Protein AF-A0A945Z244-F1 (afdb_monomer_lite)

Foldseek 3Di:
DDDFDLDLEGDADKDADPCFVVVCCVPPNVVVVVVDFFDKDWDFDVVQEAEDADLVSLLVQLVVQQDPVSLHGPVNVVVVRHQKYFHVVQDLVPHDPVCCSSSVSSNPDPHGMMGGHNCVRIPDIDTQWGQDPVGIDGDD

Radius of gyration: 16.22 Å; chains: 1; bounding box: 40×23×45 Å

Sequence (140 aa):
NDTQGGHLKPNGLWYSCGTDWLKFVETEMPELQETATMVYAIGYEPGKMLRVTSPKQAERVSYRYLDYDSKRVDWGKVSTKYAGIECCPYRRGEIPFDLYLTAGWYVAFDVPSGCIWDTSILTTKQLVAELKEDGWEIYR

Secondary structure (DSSP, 8-state):
-PPP-SSSS--SEEEESTTHHHHHHHHH-HHHHHH--EEEEEEE-GGGEEE--SHHHHHHHHHHTEETTTTEE-HHHHHTT-SEEE-SS--GGGS-GGGTTTTHHHHT--SSEEEES-GGGEEEEEEEEEEETTEEEE--

pLDDT: mean 91.95, std 5.88, range [58.41, 98.25]

Structure (mmCIF, N/CA/C/O backbone):
data_AF-A0A945Z244-F1
#
_entry.id   AF-A0A945Z244-F1
#
loop_
_atom_site.group_PDB
_atom_site.id
_atom_site.type_symbol
_atom_site.label_atom_id
_atom_site.label_alt_id
_atom_site.label_comp_id
_atom_site.label_asym_id
_atom_site.label_entity_id
_atom_site.label_seq_id
_atom_site.pdbx_PDB_ins_code
_atom_site.Cartn_x
_atom_site.Cartn_y
_atom_site.Cartn_z
_atom_site.occupancy
_atom_site.B_iso_or_equiv
_atom_site.auth_seq_id
_atom_site.auth_comp_id
_atom_site.auth_asym_id
_atom_site.auth_atom_id
_atom_site.pdbx_PDB_model_num
ATOM 1 N N . ASN A 1 1 ? -10.865 7.450 -7.369 1.00 58.41 1 ASN A N 1
ATOM 2 C CA . ASN A 1 1 ? -9.566 7.061 -7.949 1.00 58.41 1 ASN A CA 1
ATOM 3 C C . ASN A 1 1 ? -8.566 8.144 -7.656 1.00 58.41 1 ASN A C 1
ATOM 5 O O . ASN A 1 1 ? -8.796 9.278 -8.062 1.00 58.41 1 ASN A O 1
ATOM 9 N N . ASP A 1 2 ? -7.503 7.792 -6.943 1.00 70.62 2 ASP A N 1
ATOM 10 C CA . ASP A 1 2 ? -6.429 8.723 -6.617 1.00 70.62 2 ASP A CA 1
ATOM 11 C C . ASP A 1 2 ? -5.439 8.804 -7.778 1.00 70.62 2 ASP A C 1
ATOM 13 O O . ASP A 1 2 ? -4.965 7.787 -8.300 1.00 70.62 2 ASP A O 1
ATOM 17 N N . THR A 1 3 ? -5.122 10.028 -8.196 1.00 83.56 3 THR A N 1
ATOM 18 C CA . THR A 1 3 ? -4.121 10.263 -9.236 1.00 83.56 3 THR A CA 1
ATOM 19 C C . THR A 1 3 ? -2.747 9.843 -8.721 1.00 83.56 3 THR A C 1
ATOM 21 O O . THR A 1 3 ? -2.289 10.287 -7.664 1.00 83.56 3 THR A O 1
ATOM 24 N N . GLN A 1 4 ? -2.068 8.988 -9.484 1.00 90.81 4 GLN A N 1
ATOM 25 C CA . GLN A 1 4 ? -0.701 8.585 -9.173 1.00 90.81 4 GLN A CA 1
ATOM 26 C C . GLN A 1 4 ? 0.279 9.720 -9.492 1.00 90.81 4 GLN A C 1
ATOM 28 O O . GLN A 1 4 ? 0.167 10.364 -10.534 1.00 90.81 4 GLN A O 1
ATOM 33 N N . GLY A 1 5 ? 1.233 9.961 -8.591 1.00 74.50 5 GLY A N 1
ATOM 34 C CA . GLY A 1 5 ? 2.301 10.954 -8.757 1.00 74.50 5 GLY A CA 1
ATOM 35 C C . GLY A 1 5 ? 3.688 10.319 -8.919 1.00 74.50 5 GLY A C 1
ATOM 36 O O . GLY A 1 5 ? 3.850 9.111 -8.766 1.00 74.50 5 GLY A O 1
ATOM 37 N N . GLY A 1 6 ? 4.714 11.142 -9.162 1.00 74.00 6 GLY A N 1
ATOM 38 C CA . GLY A 1 6 ? 6.130 10.727 -9.264 1.00 74.00 6 GLY A CA 1
ATOM 39 C C . GLY A 1 6 ? 6.824 10.446 -7.917 1.00 74.00 6 GLY A C 1
ATOM 40 O O . GLY A 1 6 ? 8.040 10.635 -7.768 1.00 74.00 6 GLY A O 1
ATOM 41 N N . HIS A 1 7 ? 6.052 10.070 -6.898 1.00 83.69 7 HIS A N 1
ATOM 42 C CA . HIS A 1 7 ? 6.554 9.805 -5.551 1.00 83.69 7 HIS A CA 1
ATOM 43 C C . HIS A 1 7 ? 7.194 8.417 -5.448 1.00 83.69 7 HIS A C 1
ATOM 45 O O . HIS A 1 7 ? 7.051 7.563 -6.321 1.00 83.69 7 HIS A O 1
ATOM 51 N N . LEU A 1 8 ? 7.930 8.192 -4.357 1.00 89.88 8 LEU A N 1
ATOM 52 C CA . LEU A 1 8 ? 8.585 6.909 -4.100 1.00 89.88 8 LEU A CA 1
ATOM 53 C C . LEU A 1 8 ? 7.569 5.770 -3.916 1.00 89.88 8 LEU A C 1
ATOM 55 O O . LEU A 1 8 ? 7.812 4.660 -4.376 1.00 89.88 8 LEU A O 1
ATOM 59 N N . LYS A 1 9 ? 6.434 6.055 -3.271 1.00 93.06 9 LYS A N 1
ATOM 60 C CA . LYS A 1 9 ? 5.330 5.123 -3.008 1.00 93.06 9 LYS A CA 1
ATOM 61 C C . LYS A 1 9 ? 4.085 5.533 -3.820 1.00 93.06 9 LYS A C 1
ATOM 63 O O . LYS A 1 9 ? 3.960 6.721 -4.130 1.00 93.06 9 LYS A O 1
ATOM 68 N N . PRO A 1 10 ? 3.170 4.601 -4.144 1.00 95.12 10 PRO A N 1
ATOM 69 C CA . PRO A 1 10 ? 1.903 4.943 -4.788 1.00 95.12 10 PRO A CA 1
ATOM 70 C C . PRO A 1 10 ? 0.982 5.730 -3.844 1.00 95.12 10 PRO A C 1
ATOM 72 O O . PRO A 1 10 ? 1.023 5.555 -2.622 1.00 95.12 10 PRO A O 1
ATOM 75 N N . ASN A 1 11 ? 0.112 6.556 -4.425 1.00 95.31 11 ASN A N 1
ATOM 76 C CA . ASN A 1 11 ? -0.959 7.246 -3.700 1.00 95.31 11 ASN A CA 1
ATOM 77 C C . ASN A 1 11 ? -2.172 6.321 -3.578 1.00 95.31 11 ASN A C 1
ATOM 79 O O . ASN A 1 11 ? -2.497 5.651 -4.554 1.00 95.31 11 ASN A O 1
ATOM 83 N N . GLY A 1 12 ? -2.858 6.305 -2.437 1.00 95.69 12 GLY A N 1
ATOM 84 C CA . GLY A 1 12 ? -4.069 5.505 -2.264 1.00 95.69 12 GLY A CA 1
ATOM 85 C C . GLY A 1 12 ? -4.427 5.242 -0.806 1.00 95.69 12 GLY A C 1
ATOM 86 O O . GLY A 1 12 ? -3.775 5.734 0.117 1.00 95.69 12 GLY A O 1
ATOM 87 N N . LEU A 1 13 ? -5.447 4.409 -0.612 1.00 95.44 13 LEU A N 1
ATOM 88 C CA . LEU A 1 13 ? -5.815 3.841 0.678 1.00 95.44 13 LEU A CA 1
ATOM 89 C C . LEU A 1 13 ? -4.794 2.769 1.081 1.00 95.44 13 LEU A C 1
ATOM 91 O O . LEU A 1 13 ? -4.759 1.686 0.492 1.00 95.44 13 LEU A O 1
ATOM 95 N N . TRP A 1 14 ? -3.990 3.067 2.099 1.00 94.94 14 TRP A N 1
ATOM 96 C CA . TRP A 1 14 ? -3.031 2.130 2.683 1.00 94.94 14 TRP A CA 1
ATOM 97 C C . TRP A 1 14 ? -3.668 1.263 3.769 1.00 94.94 14 TRP A C 1
ATOM 99 O O . TRP A 1 14 ? -4.501 1.732 4.543 1.00 94.94 14 TRP A O 1
ATOM 109 N N . TYR A 1 15 ? -3.260 -0.003 3.827 1.00 94.56 15 TYR A N 1
ATOM 110 C CA . TYR A 1 15 ? -3.701 -0.966 4.836 1.00 94.56 15 TYR A CA 1
ATOM 111 C C . TYR A 1 15 ? -2.583 -1.959 5.178 1.00 94.56 15 TYR A C 1
ATOM 113 O O . TYR A 1 15 ? -1.735 -2.260 4.334 1.00 94.56 15 TYR A O 1
ATOM 121 N N . SER A 1 16 ? -2.590 -2.505 6.398 1.00 93.44 16 SER A N 1
ATOM 122 C CA . SER A 1 16 ? -1.760 -3.659 6.766 1.00 93.44 16 SER A CA 1
ATOM 123 C C . SER A 1 16 ? -2.399 -4.977 6.376 1.00 93.44 16 SER A C 1
ATOM 125 O O . SER A 1 16 ? -3.617 -5.142 6.436 1.00 93.44 16 SER A O 1
ATOM 127 N N . CYS A 1 17 ? -1.561 -5.974 6.120 1.00 90.06 17 CYS A N 1
ATOM 128 C CA . CYS A 1 17 ? -2.005 -7.359 6.156 1.00 90.06 17 CYS A CA 1
ATOM 129 C C . CYS A 1 17 ? -2.077 -7.826 7.614 1.00 90.06 17 CYS A C 1
ATOM 131 O O . CYS A 1 17 ? -1.065 -7.913 8.300 1.00 90.06 17 CYS A O 1
ATOM 133 N N . GLY A 1 18 ? -3.285 -8.085 8.115 1.00 88.00 18 GLY A N 1
ATOM 134 C CA . GLY A 1 18 ? -3.487 -8.354 9.539 1.00 88.00 18 GLY A CA 1
ATOM 135 C C . GLY A 1 18 ? -3.251 -7.102 10.388 1.00 88.00 18 GLY A C 1
ATOM 136 O O . GLY A 1 18 ? -3.703 -6.017 10.033 1.00 88.00 18 GLY A O 1
ATOM 137 N N . THR A 1 19 ? -2.551 -7.248 11.513 1.00 88.31 19 THR A N 1
ATOM 138 C CA . THR A 1 19 ? -2.401 -6.195 12.534 1.00 88.31 19 THR A CA 1
ATOM 139 C C . THR A 1 19 ? -1.040 -5.491 12.496 1.00 88.31 19 THR A C 1
ATOM 141 O O . THR A 1 19 ? -0.664 -4.856 13.477 1.00 88.31 19 THR A O 1
ATOM 144 N N . ASP A 1 20 ? -0.251 -5.647 11.429 1.00 90.94 20 ASP A N 1
A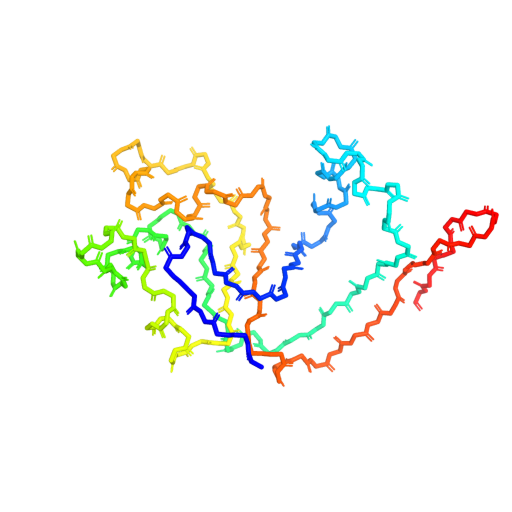TOM 145 C CA . ASP A 1 20 ? 1.135 -5.156 11.416 1.00 90.94 20 ASP A CA 1
ATOM 146 C C . ASP A 1 20 ? 1.236 -3.627 11.523 1.00 90.94 20 ASP A C 1
ATOM 148 O O . ASP A 1 20 ? 2.138 -3.132 12.190 1.00 90.94 20 ASP A O 1
ATOM 152 N N . TRP A 1 21 ? 0.287 -2.872 10.954 1.00 90.50 21 TRP A N 1
ATOM 153 C CA . TRP A 1 21 ? 0.243 -1.416 11.142 1.00 90.50 21 TRP A CA 1
ATOM 154 C C . TRP A 1 21 ? -0.102 -1.030 12.583 1.00 90.50 21 TRP A C 1
ATOM 156 O O . TRP A 1 21 ? 0.464 -0.066 13.077 1.00 90.50 21 TRP A O 1
ATOM 166 N N . LEU A 1 22 ? -0.974 -1.780 13.273 1.00 87.31 22 LEU A N 1
ATOM 167 C CA . LEU A 1 22 ? -1.294 -1.500 14.680 1.00 87.31 22 LEU A CA 1
ATOM 168 C C . LEU A 1 22 ? -0.030 -1.609 15.544 1.00 87.31 22 LEU A C 1
ATOM 170 O O . LEU A 1 22 ? 0.286 -0.688 16.284 1.00 87.31 22 LEU A O 1
ATOM 174 N N . LYS A 1 23 ? 0.751 -2.680 15.351 1.00 89.38 23 LYS A N 1
ATOM 175 C CA . LYS A 1 23 ? 2.033 -2.877 16.047 1.00 89.38 23 LYS A CA 1
ATOM 176 C C . LYS A 1 23 ? 3.071 -1.818 15.678 1.00 89.38 23 LYS A C 1
ATOM 178 O O . LYS A 1 23 ? 3.818 -1.372 16.534 1.00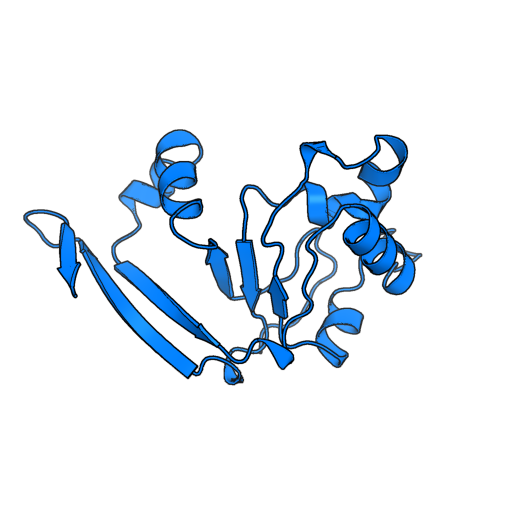 89.38 23 LYS A O 1
ATOM 183 N N . PHE A 1 24 ? 3.144 -1.448 14.399 1.00 89.81 24 PHE A N 1
ATOM 184 C CA . PHE A 1 24 ? 4.093 -0.444 13.921 1.00 89.81 24 PHE A CA 1
ATOM 185 C C . PHE A 1 24 ? 3.797 0.940 14.496 1.00 89.81 24 PHE A C 1
ATOM 187 O O . PHE A 1 24 ? 4.708 1.626 14.943 1.00 89.81 24 PHE A O 1
ATOM 194 N N . VAL A 1 25 ? 2.525 1.340 14.515 1.00 89.44 25 VAL A N 1
ATOM 195 C CA . VAL A 1 25 ? 2.091 2.628 15.065 1.00 89.44 25 VAL A CA 1
ATOM 196 C C . VAL A 1 25 ? 2.368 2.708 16.570 1.00 89.44 25 VAL A C 1
ATOM 198 O O . VAL A 1 25 ? 2.826 3.746 17.029 1.00 89.44 25 VAL A O 1
ATOM 201 N N . GLU A 1 26 ? 2.204 1.610 17.316 1.00 86.62 26 GLU A N 1
ATOM 202 C CA . GLU A 1 26 ? 2.540 1.554 18.750 1.00 86.62 26 GLU A CA 1
ATOM 203 C C . GLU A 1 26 ? 4.018 1.858 19.057 1.00 86.62 26 GLU A C 1
ATOM 205 O O . GLU A 1 26 ? 4.326 2.365 20.136 1.00 86.62 26 GLU A O 1
ATOM 210 N N . THR A 1 27 ? 4.945 1.545 18.143 1.00 87.31 27 THR A N 1
ATOM 211 C CA . THR A 1 27 ? 6.392 1.657 18.402 1.00 87.31 27 THR A CA 1
ATOM 212 C C . THR A 1 27 ? 7.082 2.775 17.629 1.00 87.31 27 THR A C 1
ATOM 214 O O . THR A 1 27 ? 7.962 3.434 18.176 1.00 87.31 27 THR A O 1
ATOM 217 N N . GLU A 1 28 ? 6.713 2.984 16.366 1.00 89.81 28 GLU A N 1
ATOM 218 C CA . GLU A 1 28 ? 7.416 3.877 15.434 1.00 89.81 28 GLU A CA 1
ATOM 219 C C . GLU A 1 28 ? 6.657 5.184 15.163 1.00 89.81 28 GLU A C 1
ATOM 221 O O . GLU A 1 28 ? 7.269 6.149 14.710 1.00 89.81 28 GLU A O 1
ATOM 226 N N . MET A 1 29 ? 5.340 5.228 15.415 1.00 88.00 29 MET A N 1
ATOM 227 C CA . MET A 1 29 ? 4.491 6.407 15.164 1.00 88.00 29 MET A CA 1
ATOM 228 C C . MET A 1 29 ? 3.422 6.606 16.258 1.00 88.00 29 MET A C 1
ATOM 230 O O . MET A 1 29 ? 2.227 6.644 15.943 1.00 88.00 29 MET A O 1
ATOM 234 N N . PRO A 1 30 ? 3.800 6.711 17.545 1.00 86.00 30 PRO A N 1
ATOM 235 C CA . PRO A 1 30 ? 2.842 6.775 18.653 1.00 86.00 30 PRO A CA 1
ATOM 236 C C . PRO A 1 30 ? 1.844 7.941 18.532 1.00 86.00 30 PRO A C 1
ATOM 238 O O . PRO A 1 30 ? 0.699 7.827 18.955 1.00 86.00 30 PRO A O 1
ATOM 241 N N . GLU A 1 31 ? 2.209 9.036 17.870 1.00 87.25 31 GLU A N 1
ATOM 242 C CA . GLU A 1 31 ? 1.316 10.164 17.593 1.00 87.25 31 GLU A CA 1
ATOM 243 C C . GLU A 1 31 ? 0.132 9.803 16.671 1.00 87.25 31 GLU A C 1
ATOM 245 O O . GLU A 1 31 ? -0.961 10.368 16.786 1.00 87.25 31 GLU A O 1
ATOM 250 N N . LEU A 1 32 ? 0.308 8.832 15.765 1.00 83.44 32 LEU A N 1
ATOM 251 C CA . LEU A 1 32 ? -0.806 8.294 14.980 1.00 83.44 32 LEU A CA 1
ATOM 252 C C . LEU A 1 32 ? -1.746 7.472 15.859 1.00 83.44 32 LEU A C 1
ATOM 254 O O . LEU A 1 32 ? -2.949 7.469 15.614 1.00 83.44 32 LEU A O 1
ATOM 258 N N . GLN A 1 33 ? -1.227 6.806 16.893 1.00 81.75 33 GLN A N 1
ATOM 259 C CA . GLN A 1 33 ? -2.053 6.067 17.845 1.00 81.75 33 GLN A CA 1
ATOM 260 C C . GLN A 1 33 ? -2.973 7.005 18.629 1.00 81.75 33 GLN A C 1
ATOM 262 O O . GLN A 1 33 ? -4.135 6.677 18.849 1.00 81.75 33 GLN A O 1
ATOM 267 N N . GLU A 1 34 ? -2.468 8.178 19.013 1.00 82.31 34 GLU A N 1
ATOM 268 C CA . GLU A 1 34 ? -3.229 9.187 19.760 1.00 82.31 34 GLU A CA 1
ATOM 269 C C . GLU A 1 34 ? -4.369 9.805 18.938 1.00 82.31 34 GLU A C 1
ATOM 271 O O . GLU A 1 34 ? -5.359 10.277 19.495 1.00 82.31 34 GLU A O 1
ATOM 276 N N . THR A 1 35 ? -4.243 9.803 17.609 1.00 87.62 35 THR A N 1
ATOM 277 C CA . THR A 1 35 ? -5.223 10.411 16.696 1.00 87.62 35 THR A CA 1
ATOM 278 C C . THR A 1 35 ? -6.123 9.392 15.999 1.00 87.62 35 THR A C 1
ATOM 280 O O . THR A 1 35 ? -7.180 9.757 15.476 1.00 87.62 35 THR A O 1
ATOM 283 N N . ALA A 1 36 ? -5.750 8.112 15.999 1.00 88.25 36 ALA A N 1
ATOM 284 C CA . ALA A 1 36 ? -6.560 7.041 15.446 1.00 88.25 36 ALA A CA 1
ATOM 285 C C . ALA A 1 36 ? -7.781 6.769 16.334 1.00 88.25 36 ALA A C 1
ATOM 287 O O . ALA A 1 36 ? -7.664 6.303 17.462 1.00 88.25 36 ALA A O 1
ATOM 288 N N . THR A 1 37 ? -8.976 7.003 15.793 1.00 92.94 37 THR A N 1
ATOM 289 C CA . THR A 1 37 ? -10.243 6.772 16.506 1.00 92.94 37 THR A CA 1
ATOM 290 C C . THR A 1 37 ? -11.030 5.585 15.975 1.00 92.94 37 THR A C 1
ATOM 292 O O . THR A 1 37 ? -12.013 5.185 16.588 1.00 92.94 37 THR A O 1
ATOM 295 N N . MET A 1 38 ? -10.642 5.020 14.830 1.00 93.62 38 MET A N 1
ATOM 296 C CA . MET A 1 38 ? -11.380 3.943 14.175 1.00 93.62 38 MET A CA 1
ATOM 297 C C . MET A 1 38 ? -10.438 2.956 13.496 1.00 93.62 38 MET A C 1
ATOM 299 O O . MET A 1 38 ? -9.491 3.350 12.816 1.00 93.62 38 MET A O 1
ATOM 303 N N . VAL A 1 39 ? -10.764 1.672 13.606 1.00 92.62 39 VAL A N 1
ATOM 304 C CA . VAL A 1 39 ? -10.095 0.578 12.900 1.00 92.62 39 VAL A CA 1
ATOM 305 C C . VAL A 1 39 ? -11.109 -0.109 12.001 1.00 92.62 39 VAL A C 1
ATOM 307 O O . VAL A 1 39 ? -12.182 -0.506 12.454 1.00 92.62 39 VAL A O 1
ATOM 310 N N . TYR A 1 40 ? -10.759 -0.274 10.727 1.00 94.06 40 TYR A N 1
ATOM 311 C CA . TYR A 1 40 ? -11.608 -0.936 9.743 1.00 94.06 40 TYR A CA 1
ATOM 312 C C . TYR A 1 40 ? -10.940 -2.195 9.193 1.00 94.06 40 TYR A C 1
ATOM 314 O O . TYR A 1 40 ? -9.767 -2.171 8.827 1.00 94.06 40 TYR A O 1
ATOM 322 N N . ALA A 1 41 ? -11.719 -3.265 9.055 1.00 94.19 41 ALA A N 1
ATOM 323 C CA . ALA A 1 41 ? -11.391 -4.378 8.176 1.00 94.19 41 ALA A CA 1
ATOM 324 C C . ALA A 1 41 ? -11.979 -4.104 6.791 1.00 94.19 41 ALA A C 1
ATOM 326 O O . ALA A 1 41 ? -13.143 -3.711 6.661 1.00 94.19 41 ALA A O 1
ATOM 327 N N . ILE A 1 42 ? -11.173 -4.317 5.754 1.00 95.06 42 ILE A N 1
ATOM 328 C CA . ILE A 1 42 ? -11.584 -4.137 4.364 1.00 95.06 42 ILE A CA 1
ATOM 329 C C . ILE A 1 42 ? -11.467 -5.452 3.599 1.00 95.06 42 ILE A C 1
ATOM 331 O O . ILE A 1 42 ? -10.496 -6.193 3.746 1.00 95.06 42 ILE A O 1
ATOM 335 N N . GLY A 1 43 ? -12.465 -5.726 2.769 1.00 95.88 43 GLY A N 1
ATOM 336 C CA . GLY A 1 43 ? -12.418 -6.743 1.728 1.00 95.88 43 GLY A CA 1
ATOM 337 C C . GLY A 1 43 ? -12.309 -6.074 0.367 1.00 95.88 43 GLY A C 1
ATOM 338 O O . GLY A 1 43 ? -12.787 -4.954 0.173 1.00 95.88 43 GLY A O 1
ATOM 339 N N . TYR A 1 44 ? -11.674 -6.752 -0.582 1.00 96.75 44 TYR A N 1
ATOM 340 C CA . TYR A 1 44 ? -11.497 -6.247 -1.939 1.00 96.75 44 TYR A CA 1
ATOM 341 C C . TYR A 1 44 ? -11.371 -7.394 -2.949 1.00 96.75 44 TYR A C 1
ATOM 343 O O . TYR A 1 44 ? -11.195 -8.550 -2.566 1.00 96.75 44 TYR A O 1
ATOM 351 N N . GLU A 1 45 ? -11.447 -7.093 -4.246 1.00 97.50 45 GLU A N 1
ATOM 352 C CA . GLU A 1 45 ? -11.234 -8.072 -5.321 1.00 97.50 45 GLU A CA 1
ATOM 353 C C . GLU A 1 45 ? -9.734 -8.381 -5.539 1.00 97.50 45 GLU A C 1
ATOM 355 O O . GLU A 1 45 ? -9.024 -7.591 -6.173 1.00 97.50 45 GLU A O 1
ATOM 360 N N . PRO A 1 46 ? -9.201 -9.543 -5.107 1.00 94.50 46 PRO A N 1
ATOM 361 C CA . PRO A 1 46 ? -7.757 -9.799 -5.154 1.00 94.50 46 PRO A CA 1
ATOM 362 C C . PRO A 1 46 ? -7.202 -9.910 -6.580 1.00 94.50 46 PRO A C 1
ATOM 364 O O . PRO A 1 46 ? -6.032 -9.615 -6.811 1.00 94.50 46 PRO A O 1
ATOM 367 N N . GLY A 1 47 ? -8.035 -10.292 -7.555 1.00 97.62 47 GLY A N 1
ATOM 368 C CA . GLY A 1 47 ? -7.641 -10.384 -8.965 1.00 97.62 47 GLY A CA 1
ATOM 369 C C . GLY A 1 47 ? -7.322 -9.034 -9.619 1.00 97.62 47 GLY A C 1
ATOM 370 O O . GLY A 1 47 ? -6.746 -9.010 -10.704 1.00 97.62 47 GLY A O 1
ATOM 371 N N . LYS A 1 48 ? -7.679 -7.917 -8.973 1.00 97.94 48 LYS A N 1
ATOM 372 C CA . LYS A 1 48 ? -7.408 -6.551 -9.447 1.00 97.94 48 LYS A CA 1
ATOM 373 C C . LYS A 1 48 ? -6.115 -5.962 -8.873 1.00 97.94 48 LYS A C 1
ATOM 375 O O . LYS A 1 48 ? -5.696 -4.887 -9.302 1.00 97.94 48 LYS A O 1
ATOM 380 N N . MET A 1 49 ? -5.481 -6.655 -7.928 1.00 97.81 49 MET A N 1
ATOM 381 C CA . MET A 1 49 ? -4.284 -6.195 -7.229 1.00 97.81 49 MET A CA 1
ATOM 382 C C . MET A 1 49 ? -3.009 -6.732 -7.884 1.00 97.81 49 MET A C 1
ATOM 384 O O . MET A 1 49 ? -2.908 -7.914 -8.216 1.00 97.81 49 MET A O 1
ATOM 388 N N . LEU A 1 50 ? -1.988 -5.884 -8.004 1.00 98.19 50 LEU A N 1
ATOM 389 C CA . LEU A 1 50 ? -0.626 -6.337 -8.269 1.00 98.19 50 LEU A CA 1
ATOM 390 C C . LEU A 1 50 ? -0.053 -6.948 -6.987 1.00 98.19 50 LEU A C 1
ATOM 392 O O . LEU A 1 50 ? 0.216 -6.234 -6.027 1.00 98.19 50 LEU A O 1
ATOM 396 N N . ARG A 1 51 ? 0.160 -8.264 -6.963 1.00 97.50 51 ARG A N 1
ATOM 397 C CA . ARG A 1 51 ? 0.732 -8.948 -5.793 1.00 97.50 51 ARG A CA 1
ATOM 398 C C . ARG A 1 51 ? 2.241 -9.111 -5.942 1.00 97.50 51 ARG A C 1
ATOM 400 O O . ARG A 1 51 ? 2.707 -9.668 -6.937 1.00 97.50 51 ARG A O 1
ATOM 407 N N . VAL A 1 52 ? 2.990 -8.639 -4.947 1.00 97.19 52 VAL A N 1
ATOM 408 C CA . VAL A 1 52 ? 4.456 -8.701 -4.886 1.00 97.19 52 VAL A CA 1
ATOM 409 C C . VAL A 1 52 ? 4.878 -9.416 -3.606 1.00 97.19 52 VAL A C 1
ATOM 411 O O . VAL A 1 52 ? 5.003 -8.827 -2.540 1.00 97.19 52 VAL A O 1
ATOM 414 N N . THR A 1 53 ? 5.114 -10.717 -3.717 1.00 95.38 53 THR A N 1
ATOM 415 C CA . THR A 1 53 ? 5.388 -11.619 -2.591 1.00 95.38 53 THR A CA 1
ATOM 416 C C . THR A 1 53 ? 6.858 -12.037 -2.492 1.00 95.38 53 THR A C 1
ATOM 418 O O . THR A 1 53 ? 7.193 -12.919 -1.700 1.00 95.38 53 THR A O 1
ATOM 421 N N . SER A 1 54 ? 7.745 -11.483 -3.330 1.00 94.12 54 SER A N 1
ATOM 422 C CA . SER A 1 54 ? 9.182 -11.790 -3.304 1.00 94.12 54 SER A CA 1
ATOM 423 C C . SER A 1 54 ? 10.064 -10.658 -3.851 1.00 94.12 54 SER A C 1
ATOM 425 O O . SER A 1 54 ? 9.610 -9.885 -4.702 1.00 94.12 54 SER A O 1
ATOM 427 N N . PRO A 1 55 ? 11.355 -10.609 -3.459 1.00 92.88 55 PRO A N 1
ATOM 428 C CA . PRO A 1 55 ? 12.334 -9.663 -4.005 1.00 92.88 55 PRO A CA 1
ATOM 429 C C . PRO A 1 55 ? 12.413 -9.673 -5.533 1.00 92.88 55 PRO A C 1
ATOM 431 O O . PRO A 1 55 ? 12.422 -8.626 -6.170 1.00 92.88 55 PRO A O 1
ATOM 434 N N . LYS A 1 56 ? 12.374 -10.862 -6.145 1.00 93.94 56 LYS A N 1
ATOM 435 C CA . LYS A 1 56 ? 12.414 -11.021 -7.606 1.00 93.94 56 LYS A CA 1
ATOM 436 C C . LYS A 1 56 ? 11.179 -10.438 -8.296 1.00 93.94 56 LYS A C 1
ATOM 438 O O . LYS A 1 56 ? 11.246 -10.000 -9.441 1.00 93.94 56 LYS A O 1
ATOM 443 N N . GLN A 1 57 ? 10.020 -10.459 -7.640 1.00 96.19 57 GLN A N 1
ATOM 444 C CA . GLN A 1 57 ? 8.835 -9.782 -8.168 1.00 96.19 57 GLN A CA 1
ATOM 445 C C . GLN A 1 57 ? 8.955 -8.265 -8.016 1.00 96.19 57 GLN A C 1
ATOM 447 O O . GLN A 1 57 ? 8.614 -7.558 -8.962 1.00 96.19 57 GLN A O 1
ATOM 452 N N . ALA A 1 58 ? 9.494 -7.775 -6.894 1.00 95.56 58 ALA A N 1
ATOM 453 C CA . ALA A 1 58 ? 9.763 -6.351 -6.703 1.00 95.56 58 ALA A CA 1
ATOM 454 C C . ALA A 1 58 ? 10.729 -5.820 -7.776 1.00 95.56 58 ALA A C 1
ATOM 456 O O . ALA A 1 58 ? 10.422 -4.836 -8.440 1.00 95.56 58 ALA A O 1
ATOM 457 N N . GLU A 1 59 ? 11.818 -6.547 -8.039 1.00 94.69 59 GLU A N 1
ATOM 458 C CA . GLU A 1 59 ? 12.763 -6.290 -9.131 1.00 94.69 59 GLU A CA 1
ATOM 459 C C . GLU A 1 59 ? 12.063 -6.188 -10.495 1.00 94.69 59 GLU A C 1
ATOM 461 O O . GLU A 1 59 ? 12.231 -5.219 -11.237 1.00 94.69 59 GLU A O 1
ATOM 466 N N . ARG A 1 60 ? 11.230 -7.181 -10.833 1.00 95.94 60 ARG A N 1
ATOM 467 C CA . ARG A 1 60 ? 10.495 -7.201 -12.106 1.00 95.94 60 ARG A CA 1
ATOM 468 C C . ARG A 1 60 ? 9.566 -6.004 -12.252 1.00 95.94 60 ARG A C 1
ATOM 470 O O . ARG A 1 60 ? 9.463 -5.466 -13.350 1.00 95.94 60 ARG A O 1
ATOM 477 N N . VAL A 1 61 ? 8.876 -5.609 -11.183 1.00 96.06 61 VAL A N 1
ATOM 478 C CA . VAL A 1 61 ? 8.018 -4.416 -11.180 1.00 96.06 61 VAL A CA 1
ATOM 479 C C . VAL A 1 61 ? 8.866 -3.165 -11.386 1.00 96.06 61 VAL A C 1
ATOM 481 O O . VAL A 1 61 ? 8.553 -2.375 -12.275 1.00 96.06 61 VAL A O 1
ATOM 484 N N . SER A 1 62 ? 9.967 -3.041 -10.642 1.00 94.12 62 SER A N 1
ATOM 485 C CA . SER A 1 62 ? 10.920 -1.940 -10.756 1.00 94.12 62 SER A CA 1
ATOM 486 C C . SER A 1 62 ? 11.409 -1.728 -12.183 1.00 94.12 62 SER A C 1
ATOM 488 O O . SER A 1 62 ? 11.315 -0.615 -12.685 1.00 94.12 62 SER A O 1
ATOM 490 N N . TYR A 1 63 ? 11.865 -2.778 -12.869 1.00 94.62 63 TYR A N 1
ATOM 491 C CA . TYR A 1 63 ? 12.334 -2.645 -14.251 1.00 94.62 63 TYR A CA 1
ATOM 492 C C . TYR A 1 63 ? 11.202 -2.459 -15.261 1.00 94.62 63 TYR A C 1
ATOM 494 O O . TYR A 1 63 ? 11.337 -1.680 -16.201 1.00 94.62 63 TYR A O 1
ATOM 502 N N . ARG A 1 64 ? 10.073 -3.158 -15.089 1.00 96.06 64 ARG A N 1
ATOM 503 C CA . ARG A 1 64 ? 8.951 -3.102 -16.040 1.00 96.06 64 ARG A CA 1
ATOM 504 C C . ARG A 1 64 ? 8.305 -1.723 -16.111 1.00 96.06 64 ARG A C 1
ATOM 506 O O . ARG A 1 64 ? 7.797 -1.350 -17.167 1.00 96.06 64 ARG A O 1
ATOM 513 N N . TYR A 1 65 ? 8.269 -1.022 -14.987 1.00 95.31 65 TYR A N 1
ATOM 514 C CA . TYR A 1 65 ? 7.609 0.269 -14.852 1.00 95.31 65 TYR A CA 1
ATOM 515 C C . TYR A 1 65 ? 8.600 1.389 -14.546 1.00 95.31 65 TYR A C 1
ATOM 517 O O . TYR A 1 65 ? 8.184 2.428 -14.050 1.00 95.31 65 TYR A O 1
ATOM 525 N N . LEU A 1 66 ? 9.891 1.200 -14.834 1.00 93.19 66 LEU A N 1
ATOM 526 C CA . LEU A 1 66 ? 10.887 2.246 -14.650 1.00 93.19 66 LEU A CA 1
ATOM 527 C C . LEU A 1 66 ? 10.558 3.441 -15.550 1.00 93.19 66 LEU A C 1
ATOM 529 O O . LEU A 1 66 ? 10.476 3.321 -16.774 1.00 93.19 66 LEU A O 1
ATOM 533 N N . ASP A 1 67 ? 10.398 4.600 -14.934 1.00 91.38 67 ASP A N 1
ATOM 534 C CA . ASP A 1 67 ? 10.549 5.878 -15.600 1.00 91.38 67 ASP A CA 1
ATOM 535 C C . ASP A 1 67 ? 12.038 6.247 -15.598 1.00 91.38 67 ASP A C 1
ATOM 537 O O . ASP A 1 67 ? 12.662 6.380 -14.543 1.00 91.38 67 ASP A O 1
ATOM 541 N N . TYR A 1 68 ? 12.621 6.360 -16.791 1.00 88.19 68 TYR A N 1
ATOM 542 C CA . TYR A 1 68 ? 14.046 6.627 -16.971 1.00 88.19 68 TYR A CA 1
ATOM 543 C C . TYR A 1 68 ? 14.436 8.052 -16.567 1.00 88.19 68 TYR A C 1
ATOM 545 O O . TYR A 1 68 ? 15.581 8.257 -16.158 1.00 88.19 68 TYR A O 1
ATOM 553 N N . ASP A 1 69 ? 13.498 9.002 -16.617 1.00 88.81 69 ASP A N 1
ATOM 554 C CA . ASP A 1 69 ? 13.761 10.395 -16.263 1.00 88.81 69 ASP A CA 1
ATOM 555 C C . ASP A 1 69 ? 13.837 10.552 -14.740 1.00 88.81 69 ASP A C 1
ATOM 557 O O . ASP A 1 69 ? 14.827 11.054 -14.201 1.00 88.81 69 ASP A O 1
ATOM 561 N N . SER A 1 70 ? 12.830 10.049 -14.018 1.00 87.12 70 SER A N 1
ATOM 562 C CA . SER A 1 70 ? 12.810 10.091 -12.548 1.00 87.12 70 SER A CA 1
ATOM 563 C C . SER A 1 70 ? 13.638 8.991 -11.875 1.00 87.12 70 SER A C 1
ATOM 565 O O . SER A 1 70 ? 13.916 9.086 -10.676 1.00 87.12 70 SER A O 1
ATOM 567 N N . LYS A 1 71 ? 14.037 7.951 -12.623 1.00 88.12 71 LYS A N 1
ATOM 568 C CA . LYS A 1 71 ? 14.671 6.714 -12.124 1.00 88.12 71 LYS A CA 1
ATOM 569 C C . LYS A 1 71 ? 13.834 6.002 -11.052 1.00 88.12 71 LYS A C 1
ATOM 571 O O . LYS A 1 71 ? 14.381 5.382 -10.140 1.00 88.12 71 LYS A O 1
ATOM 576 N N . ARG A 1 72 ? 12.506 6.109 -11.140 1.00 89.62 72 ARG A N 1
ATOM 577 C CA . ARG A 1 72 ? 11.539 5.536 -10.187 1.00 89.62 72 ARG A CA 1
ATOM 578 C C . ARG A 1 72 ? 10.478 4.722 -10.911 1.00 89.62 72 ARG A C 1
ATOM 580 O O . ARG A 1 72 ? 10.382 4.752 -12.132 1.00 89.62 72 ARG A O 1
ATOM 587 N N . VAL A 1 73 ? 9.674 3.988 -10.147 1.00 94.06 73 VAL A N 1
ATOM 588 C CA . VAL A 1 73 ? 8.487 3.328 -10.694 1.00 94.06 73 VAL A CA 1
ATOM 589 C C . VAL A 1 73 ? 7.454 4.375 -11.098 1.00 94.06 73 VAL A C 1
ATOM 591 O O . VAL A 1 73 ? 7.053 5.219 -10.301 1.00 94.06 73 VAL A O 1
ATOM 594 N N . ASP A 1 74 ? 6.999 4.276 -12.339 1.00 95.06 74 ASP A N 1
ATOM 595 C CA . ASP A 1 74 ? 5.886 5.024 -12.897 1.00 95.06 74 ASP A CA 1
ATOM 596 C C . ASP A 1 74 ? 4.563 4.413 -12.422 1.00 95.06 74 ASP A C 1
ATOM 598 O O . ASP A 1 74 ? 3.984 3.519 -13.053 1.00 95.06 74 ASP A O 1
ATOM 602 N N . TRP A 1 75 ? 4.083 4.888 -11.275 1.00 96.12 75 TRP A N 1
ATOM 603 C CA . TRP A 1 75 ? 2.816 4.438 -10.702 1.00 96.12 75 TRP A CA 1
ATOM 604 C C . TRP A 1 75 ? 1.618 4.728 -11.608 1.00 96.12 75 TRP A C 1
ATOM 606 O O . TRP A 1 75 ? 0.666 3.948 -11.612 1.00 96.12 75 TRP A O 1
ATOM 616 N N . GLY A 1 76 ? 1.686 5.780 -12.432 1.00 95.69 76 GLY A N 1
ATOM 617 C CA . GLY A 1 76 ? 0.674 6.077 -13.445 1.00 95.69 76 GLY A CA 1
ATOM 618 C C . GLY A 1 76 ? 0.558 4.960 -14.480 1.00 95.69 76 GLY A C 1
ATOM 619 O O . GLY A 1 76 ? -0.544 4.530 -14.809 1.00 95.69 76 GLY A O 1
ATOM 620 N N . LYS A 1 77 ? 1.679 4.395 -14.942 1.00 95.69 77 LYS A N 1
ATOM 621 C CA . LYS A 1 77 ? 1.654 3.203 -15.808 1.00 95.69 77 LYS A CA 1
ATOM 622 C C . LYS A 1 77 ? 1.170 1.957 -15.073 1.00 95.69 77 LYS A C 1
ATOM 624 O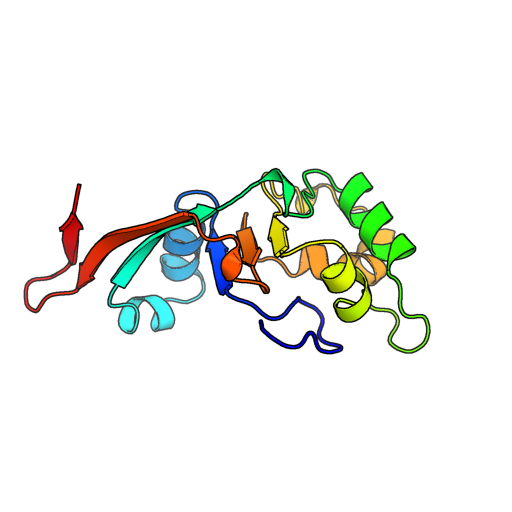 O . LYS A 1 77 ? 0.473 1.144 -15.682 1.00 95.69 77 LYS A O 1
ATOM 629 N N . VAL A 1 78 ? 1.519 1.772 -13.798 1.00 97.12 78 VAL A N 1
ATOM 630 C CA . VAL A 1 78 ? 1.045 0.620 -13.003 1.00 97.12 78 VAL A CA 1
ATOM 631 C C . VAL A 1 78 ? -0.480 0.657 -12.853 1.00 97.12 78 VAL A C 1
ATOM 633 O O . VAL A 1 78 ? -1.140 -0.363 -13.078 1.00 97.12 78 VAL A O 1
ATOM 636 N N . SER A 1 79 ? -1.050 1.827 -12.556 1.00 96.88 79 SER A N 1
ATOM 637 C CA . SER A 1 79 ? -2.487 1.995 -12.312 1.00 96.88 79 SER A CA 1
ATOM 638 C C . SER A 1 79 ? -3.363 1.771 -13.548 1.00 96.88 79 SER A C 1
ATOM 640 O O . SER A 1 79 ? -4.541 1.464 -13.409 1.00 96.88 79 SER A O 1
ATOM 642 N N . THR A 1 80 ? -2.799 1.805 -14.761 1.00 96.00 80 THR A N 1
ATOM 643 C CA . THR A 1 80 ? -3.539 1.424 -15.984 1.00 96.00 80 THR A CA 1
ATOM 644 C C . THR A 1 80 ? -3.934 -0.056 -16.029 1.00 96.00 80 THR A C 1
ATOM 646 O O . THR A 1 80 ? -4.764 -0.442 -16.852 1.00 96.00 80 THR A O 1
ATOM 649 N N . LYS A 1 81 ? -3.322 -0.907 -15.192 1.00 97.31 81 LYS A N 1
ATOM 650 C CA . LYS A 1 81 ? -3.526 -2.368 -15.206 1.00 97.31 81 LYS A CA 1
ATOM 651 C C . LYS A 1 81 ? -4.049 -2.939 -13.899 1.00 97.31 81 LYS A C 1
ATOM 653 O O . LYS A 1 81 ? -4.644 -4.012 -13.915 1.00 97.31 81 LYS A O 1
ATOM 658 N N . TYR A 1 82 ? -3.792 -2.260 -12.791 1.00 98.25 82 TYR A N 1
ATOM 659 C CA . TYR A 1 82 ? -4.132 -2.735 -11.458 1.00 98.25 82 TYR A CA 1
ATOM 660 C C . TYR A 1 82 ? -4.857 -1.636 -10.694 1.00 98.25 82 TYR A C 1
ATOM 662 O O . TYR A 1 82 ? -4.601 -0.457 -10.916 1.00 98.25 82 TYR A O 1
ATOM 670 N N . ALA A 1 83 ? -5.727 -2.034 -9.775 1.00 98.19 83 ALA A N 1
ATOM 671 C CA . ALA A 1 83 ? -6.447 -1.140 -8.868 1.00 98.19 83 ALA A CA 1
ATOM 672 C C . ALA A 1 83 ? -5.655 -0.820 -7.585 1.00 98.19 83 ALA A C 1
ATOM 674 O O . ALA A 1 83 ? -6.010 0.077 -6.820 1.00 98.19 83 ALA A O 1
ATOM 675 N N . GLY A 1 84 ? -4.571 -1.559 -7.357 1.00 97.94 84 GLY A N 1
ATOM 676 C CA . GLY A 1 84 ? -3.697 -1.407 -6.208 1.00 97.94 84 GLY A CA 1
ATOM 677 C C . GLY A 1 84 ? -2.507 -2.356 -6.268 1.00 97.94 84 GLY A C 1
ATOM 678 O O . GLY A 1 84 ? -2.359 -3.149 -7.205 1.00 97.94 84 GLY A O 1
ATOM 679 N N . ILE A 1 85 ? -1.671 -2.291 -5.238 1.00 97.81 85 ILE A N 1
ATOM 680 C CA . ILE A 1 85 ? -0.538 -3.189 -5.009 1.00 97.81 85 ILE A CA 1
ATOM 681 C C . ILE A 1 85 ? -0.620 -3.787 -3.602 1.00 97.81 85 ILE A C 1
ATOM 683 O O . ILE A 1 85 ? -1.060 -3.121 -2.669 1.00 97.81 85 ILE A O 1
ATOM 687 N N . GLU A 1 86 ? -0.201 -5.038 -3.445 1.00 97.19 86 GLU A N 1
ATOM 688 C CA . GLU A 1 86 ? -0.101 -5.720 -2.152 1.00 97.19 86 GLU A CA 1
ATOM 689 C C . GLU A 1 86 ? 1.266 -6.403 -2.022 1.00 97.19 86 GLU A C 1
ATOM 691 O O . GLU A 1 86 ? 1.663 -7.189 -2.889 1.00 97.19 86 GLU A O 1
ATOM 696 N N . CYS A 1 87 ? 1.958 -6.145 -0.912 1.00 96.50 87 CYS A N 1
ATOM 697 C CA . CYS A 1 87 ? 3.265 -6.710 -0.588 1.00 96.50 87 CYS A CA 1
ATOM 698 C C . CYS A 1 87 ? 3.173 -7.658 0.619 1.00 96.50 87 CYS A C 1
ATOM 700 O O . CYS A 1 87 ? 3.792 -7.415 1.653 1.00 96.50 87 CYS A O 1
ATOM 702 N N . CYS A 1 88 ? 2.379 -8.728 0.505 1.00 94.00 88 CYS A N 1
ATOM 703 C CA . CYS A 1 88 ? 2.113 -9.664 1.602 1.00 94.00 88 CYS A CA 1
ATOM 704 C C . CYS A 1 88 ? 2.303 -11.125 1.152 1.00 94.00 88 CYS A C 1
ATOM 706 O O . CYS A 1 88 ? 1.470 -11.649 0.409 1.00 94.00 88 CYS A O 1
ATOM 708 N N . PRO A 1 89 ? 3.384 -11.812 1.575 1.00 93.06 89 PRO A N 1
ATOM 709 C CA . PRO A 1 89 ? 4.386 -11.386 2.560 1.00 93.06 89 PRO A CA 1
ATOM 710 C C . PRO A 1 89 ? 5.344 -10.294 2.055 1.00 93.06 89 PRO A C 1
ATOM 712 O O . PRO A 1 89 ? 5.703 -10.262 0.876 1.00 93.06 89 PRO A O 1
ATOM 715 N N . TYR A 1 90 ? 5.825 -9.462 2.982 1.00 92.19 90 TYR A N 1
ATOM 716 C CA . TYR A 1 90 ? 6.869 -8.468 2.736 1.00 92.19 90 TYR A CA 1
ATOM 717 C C . TYR A 1 90 ? 8.239 -9.033 3.119 1.00 92.19 90 TYR A C 1
ATOM 719 O O . TYR A 1 90 ? 8.476 -9.388 4.270 1.00 92.19 90 TYR A O 1
ATOM 727 N N . ARG A 1 91 ? 9.147 -9.138 2.145 1.00 92.62 91 ARG A N 1
ATOM 728 C CA . ARG A 1 91 ? 10.459 -9.795 2.275 1.00 92.62 91 ARG A CA 1
ATOM 729 C C . ARG A 1 91 ? 11.604 -8.811 2.038 1.00 92.62 91 ARG A C 1
ATOM 731 O O . ARG A 1 91 ? 12.541 -9.093 1.298 1.00 92.62 91 ARG A O 1
ATOM 738 N N . ARG A 1 92 ? 11.528 -7.633 2.667 1.00 89.06 92 ARG A N 1
ATOM 739 C CA . ARG A 1 92 ? 12.539 -6.564 2.547 1.00 89.06 92 ARG A CA 1
ATOM 740 C C . ARG A 1 92 ? 13.962 -7.045 2.815 1.00 89.06 92 ARG A C 1
ATOM 742 O O . ARG A 1 92 ? 14.864 -6.698 2.064 1.00 89.06 92 ARG A O 1
ATOM 749 N N . GLY A 1 93 ? 14.152 -7.840 3.871 1.00 90.19 93 GLY A N 1
ATOM 750 C CA . GLY A 1 93 ? 15.471 -8.332 4.288 1.00 90.19 93 GLY A CA 1
ATOM 751 C C . GLY A 1 93 ? 16.161 -9.235 3.262 1.00 90.19 93 GLY A C 1
ATOM 752 O O . GLY A 1 93 ? 17.351 -9.494 3.386 1.00 90.19 93 GLY A O 1
ATOM 753 N N . GLU A 1 94 ? 15.433 -9.690 2.240 1.00 93.44 94 GLU A N 1
ATOM 754 C CA . GLU A 1 94 ? 15.952 -10.518 1.152 1.00 93.44 94 GLU A CA 1
ATOM 755 C C . GLU A 1 94 ? 16.299 -9.694 -0.110 1.00 93.44 94 GLU A C 1
ATOM 757 O O . GLU A 1 94 ? 16.730 -10.267 -1.110 1.00 93.44 94 GLU A O 1
ATOM 762 N N . ILE A 1 95 ? 16.093 -8.368 -0.110 1.00 90.81 95 ILE A N 1
ATOM 763 C CA . ILE A 1 95 ? 16.431 -7.498 -1.249 1.00 90.81 95 ILE A CA 1
ATOM 764 C C . ILE A 1 95 ? 17.962 -7.365 -1.357 1.00 90.81 95 ILE A C 1
ATOM 766 O O . ILE A 1 95 ? 18.596 -6.930 -0.392 1.00 90.81 95 ILE A O 1
ATOM 770 N N . PRO A 1 96 ? 18.569 -7.698 -2.512 1.00 88.50 96 PRO A N 1
ATOM 771 C CA . PRO A 1 96 ? 19.992 -7.469 -2.760 1.00 88.50 96 PRO A CA 1
ATOM 772 C C . PRO A 1 96 ? 20.361 -5.982 -2.697 1.00 88.50 96 PRO A C 1
ATOM 774 O O . PRO A 1 96 ? 19.567 -5.133 -3.099 1.00 88.50 96 PRO A O 1
ATOM 777 N N . PHE A 1 97 ? 21.566 -5.657 -2.213 1.00 85.88 97 PHE A N 1
ATOM 778 C CA . PHE A 1 97 ? 22.018 -4.270 -2.020 1.00 85.88 97 PHE A CA 1
ATOM 779 C C . PHE A 1 97 ? 21.963 -3.425 -3.306 1.00 85.88 97 PHE A C 1
ATOM 781 O O . PHE A 1 97 ? 21.520 -2.280 -3.286 1.00 85.88 97 PHE A O 1
ATOM 788 N N . ASP A 1 98 ? 22.357 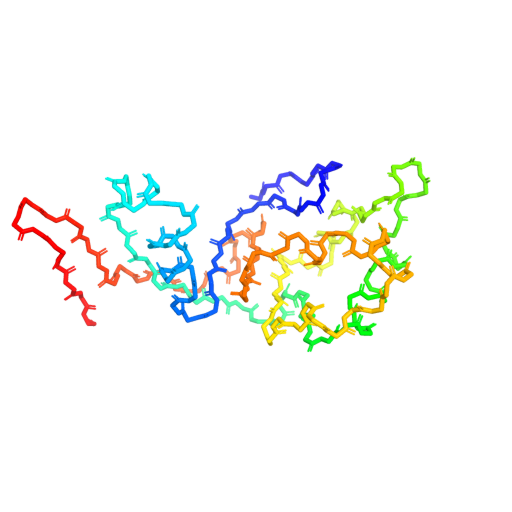-4.005 -4.437 1.00 85.06 98 ASP A N 1
ATOM 789 C CA . ASP A 1 98 ? 22.319 -3.386 -5.766 1.00 85.06 98 ASP A CA 1
ATOM 790 C C . ASP A 1 98 ? 20.899 -3.018 -6.219 1.00 85.06 98 ASP A C 1
ATOM 792 O O . ASP A 1 98 ? 20.712 -2.057 -6.967 1.00 85.06 98 ASP A O 1
ATOM 796 N N . LEU A 1 99 ? 19.884 -3.710 -5.698 1.00 84.38 99 LEU A N 1
ATOM 797 C CA . LEU A 1 99 ? 18.489 -3.452 -6.021 1.00 84.38 99 LEU A CA 1
ATOM 798 C C . LEU A 1 99 ? 17.853 -2.353 -5.148 1.00 84.38 99 LEU A C 1
ATOM 800 O O . LEU A 1 99 ? 16.776 -1.869 -5.486 1.00 84.38 99 LEU A O 1
ATOM 804 N N . TYR A 1 100 ? 18.497 -1.884 -4.071 1.00 84.00 100 TYR A N 1
ATOM 805 C CA . TYR A 1 100 ? 17.911 -0.867 -3.176 1.00 84.00 100 TYR A CA 1
ATOM 806 C C . TYR A 1 100 ? 17.568 0.441 -3.891 1.00 84.00 100 TYR A C 1
ATOM 808 O O . TYR A 1 100 ? 16.576 1.083 -3.554 1.00 84.00 100 TYR A O 1
ATOM 816 N N . LEU A 1 101 ? 18.364 0.838 -4.888 1.00 80.75 101 LEU A N 1
ATOM 817 C CA . LEU A 1 101 ? 18.119 2.074 -5.633 1.00 80.75 101 LEU A CA 1
ATOM 818 C C . LEU A 1 101 ? 16.920 1.932 -6.580 1.00 80.75 101 LEU A C 1
ATOM 820 O O . LEU A 1 101 ? 16.088 2.831 -6.660 1.00 80.75 101 LEU A O 1
ATOM 824 N N . THR A 1 102 ? 16.795 0.798 -7.272 1.00 83.81 102 THR A N 1
ATOM 825 C CA . THR A 1 102 ? 15.743 0.579 -8.282 1.00 83.81 102 THR A CA 1
ATOM 826 C C . THR A 1 102 ? 14.440 0.048 -7.669 1.00 83.81 102 THR A C 1
ATOM 828 O O . THR A 1 102 ? 13.349 0.346 -8.154 1.00 83.81 102 THR A O 1
ATOM 831 N N . ALA A 1 103 ? 14.515 -0.705 -6.571 1.00 90.50 103 ALA A N 1
ATOM 832 C CA . ALA A 1 103 ? 13.380 -1.156 -5.764 1.00 90.50 103 ALA A CA 1
ATOM 833 C C . ALA A 1 103 ? 13.213 -0.337 -4.478 1.00 90.50 103 ALA A C 1
ATOM 835 O O . ALA A 1 103 ? 12.617 -0.812 -3.511 1.00 90.50 103 ALA A O 1
ATOM 836 N N . GLY A 1 104 ? 13.684 0.916 -4.475 1.00 90.81 104 GLY A N 1
ATOM 837 C CA . GLY A 1 104 ? 13.544 1.818 -3.330 1.00 90.81 104 GLY A CA 1
ATOM 838 C C . GLY A 1 104 ? 12.091 2.003 -2.898 1.00 90.81 104 GLY A C 1
ATOM 839 O O . GLY A 1 104 ? 11.817 2.147 -1.712 1.00 90.81 104 GLY A O 1
ATOM 840 N N . TRP A 1 105 ? 11.145 1.906 -3.836 1.00 93.75 105 TRP A N 1
ATOM 841 C CA . TRP A 1 105 ? 9.719 1.906 -3.523 1.00 93.75 105 TRP A CA 1
ATOM 842 C C . TRP A 1 105 ? 9.295 0.736 -2.632 1.00 93.75 105 TRP A C 1
ATOM 844 O O . TRP A 1 105 ? 8.495 0.936 -1.728 1.00 93.75 105 TRP A O 1
ATOM 854 N N . TYR A 1 106 ? 9.826 -0.466 -2.881 1.00 94.94 106 TYR A N 1
ATOM 855 C CA . TYR A 1 106 ? 9.489 -1.677 -2.139 1.00 94.94 106 TYR A CA 1
ATOM 856 C C . TYR A 1 106 ? 10.108 -1.603 -0.753 1.00 94.94 106 TYR A C 1
ATOM 858 O O . TYR A 1 106 ? 9.411 -1.801 0.229 1.00 94.94 106 TYR A O 1
ATOM 866 N N . VAL A 1 107 ? 11.391 -1.228 -0.680 1.00 92.31 107 VAL A N 1
ATOM 867 C CA . VAL A 1 107 ? 12.140 -1.059 0.576 1.00 92.31 107 VAL A CA 1
ATOM 868 C C . VAL A 1 107 ? 11.530 0.024 1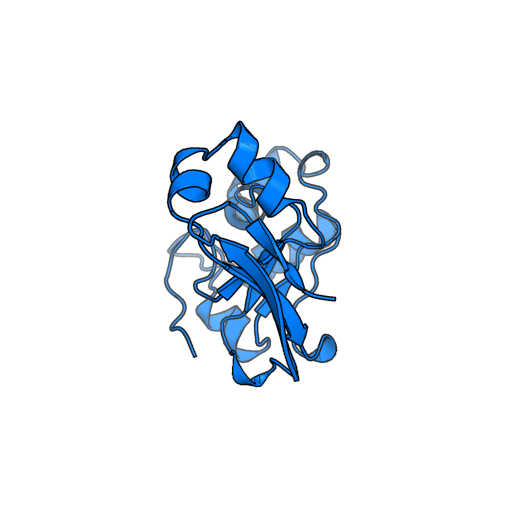.467 1.00 92.31 107 VAL A C 1
ATOM 870 O O . VAL A 1 107 ? 11.639 -0.054 2.689 1.00 92.31 107 VAL A O 1
ATOM 873 N N . ALA A 1 108 ? 10.881 1.024 0.871 1.00 90.56 108 ALA A N 1
ATOM 874 C CA . ALA A 1 108 ? 10.222 2.082 1.615 1.00 90.56 108 ALA A CA 1
ATOM 875 C C . ALA A 1 108 ? 8.971 1.604 2.362 1.00 90.56 108 ALA A C 1
ATOM 877 O O . ALA A 1 108 ? 8.505 2.339 3.223 1.00 90.56 108 ALA A O 1
ATOM 878 N N . PHE A 1 109 ? 8.397 0.434 2.054 1.00 92.06 109 PHE A N 1
ATOM 879 C CA . PHE A 1 109 ? 7.275 -0.093 2.835 1.00 92.06 109 PHE A CA 1
ATOM 880 C C . PHE A 1 109 ? 7.763 -0.385 4.256 1.00 92.06 109 PHE A C 1
ATOM 882 O O . PHE A 1 109 ? 8.818 -0.996 4.457 1.00 92.06 109 PHE A O 1
ATOM 889 N N . ASP A 1 110 ? 6.991 0.064 5.235 1.00 89.56 110 ASP A N 1
ATOM 890 C CA . ASP A 1 110 ? 7.373 -0.015 6.642 1.00 89.56 110 ASP A CA 1
ATOM 891 C C . ASP A 1 110 ? 7.056 -1.406 7.208 1.00 89.56 110 ASP A C 1
ATOM 893 O O . ASP A 1 110 ? 7.869 -2.022 7.894 1.00 89.56 110 ASP A O 1
ATOM 897 N N . VAL A 1 111 ? 5.914 -1.961 6.797 1.00 93.00 111 VAL A N 1
ATOM 898 C CA . VAL A 1 111 ? 5.395 -3.272 7.206 1.00 93.00 111 VAL A CA 1
ATOM 899 C C . VAL A 1 111 ? 4.671 -3.979 6.049 1.00 93.00 111 VAL A C 1
ATOM 901 O O . VAL A 1 111 ? 4.374 -3.328 5.037 1.00 93.00 111 VAL A O 1
ATOM 904 N N . PRO A 1 112 ? 4.349 -5.289 6.162 1.00 95.06 112 PRO A N 1
ATOM 905 C CA . PRO A 1 112 ? 3.461 -5.967 5.218 1.00 95.06 112 PRO A CA 1
ATOM 906 C C . PRO A 1 112 ? 2.158 -5.191 5.008 1.00 95.06 112 PRO A C 1
ATOM 908 O O . PRO A 1 112 ? 1.324 -5.056 5.905 1.00 95.06 112 PRO A O 1
ATOM 911 N N . SER A 1 113 ? 2.006 -4.632 3.812 1.00 96.06 113 SER A N 1
ATOM 912 C CA . SER A 1 113 ? 0.934 -3.691 3.508 1.00 96.06 113 SER A CA 1
ATOM 913 C C . SER A 1 113 ? 0.563 -3.6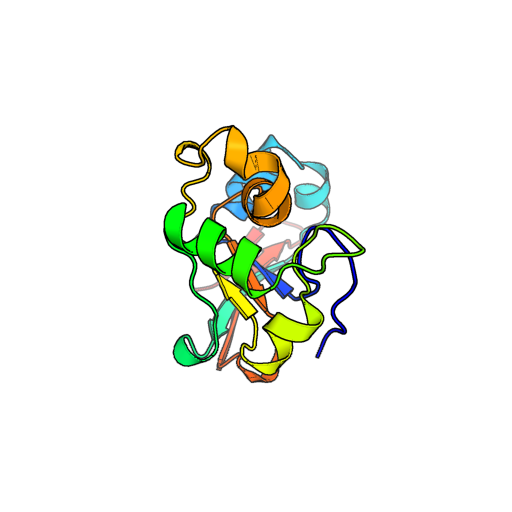99 2.033 1.00 96.06 113 SER A C 1
ATOM 915 O O . SER A 1 113 ? 1.304 -4.188 1.170 1.00 96.06 113 SER A O 1
ATOM 917 N N . GLY A 1 114 ? -0.609 -3.143 1.754 1.00 96.25 114 GLY A N 1
ATOM 918 C CA . GLY A 1 114 ? -1.056 -2.819 0.413 1.00 96.25 114 GLY A CA 1
ATOM 919 C C . GLY A 1 114 ? -1.543 -1.379 0.312 1.00 96.25 114 GLY A C 1
ATOM 920 O O . GLY A 1 114 ? -1.763 -0.696 1.311 1.00 96.25 114 GLY A O 1
ATOM 921 N N . CYS A 1 115 ? -1.703 -0.934 -0.929 1.00 97.19 115 CYS A N 1
ATOM 922 C CA . CYS A 1 115 ? -2.213 0.380 -1.289 1.00 97.19 115 CYS A CA 1
ATOM 923 C C . CYS A 1 115 ? -3.236 0.224 -2.419 1.00 97.19 115 CYS A C 1
ATOM 925 O O . CYS A 1 115 ? -2.914 -0.347 -3.465 1.00 97.19 115 CYS A O 1
ATOM 927 N N . ILE A 1 116 ? -4.467 0.692 -2.197 1.00 97.81 116 ILE A N 1
ATOM 928 C CA . ILE A 1 116 ? -5.578 0.663 -3.161 1.00 97.81 116 ILE A CA 1
ATOM 929 C C . ILE A 1 116 ? -5.824 2.087 -3.651 1.00 97.81 116 ILE A C 1
ATOM 931 O O . ILE A 1 116 ? -6.242 2.945 -2.879 1.00 97.81 116 ILE A O 1
ATOM 935 N N . TRP A 1 117 ? -5.600 2.340 -4.937 1.00 97.69 117 TRP A N 1
ATOM 936 C CA . TRP A 1 117 ? -5.839 3.650 -5.555 1.00 97.69 117 TRP A CA 1
ATOM 937 C C . TRP A 1 117 ? -7.148 3.726 -6.342 1.00 97.69 117 TRP A C 1
ATOM 939 O O . TRP A 1 117 ? -7.651 4.822 -6.610 1.00 97.69 117 TRP A O 1
ATOM 949 N N . ASP A 1 118 ? -7.719 2.578 -6.703 1.00 97.31 118 ASP A N 1
ATOM 950 C CA . ASP A 1 118 ? -9.073 2.464 -7.235 1.00 97.31 118 ASP A CA 1
ATOM 951 C C . ASP A 1 118 ? -9.958 1.751 -6.212 1.00 97.31 118 ASP A C 1
ATOM 953 O O . ASP A 1 118 ? -9.995 0.527 -6.129 1.00 97.31 118 ASP A O 1
ATOM 957 N N . THR A 1 119 ? -10.667 2.536 -5.403 1.00 96.12 119 THR A N 1
ATOM 958 C CA . THR A 1 119 ? -11.508 2.033 -4.312 1.00 96.12 119 THR A CA 1
ATOM 959 C C . THR A 1 119 ? -12.801 1.369 -4.785 1.00 96.12 119 THR A C 1
ATOM 961 O O . THR A 1 119 ? -13.530 0.833 -3.953 1.00 96.12 119 THR A O 1
ATOM 964 N N . SER A 1 120 ? -13.086 1.337 -6.094 1.00 96.69 120 SER A N 1
ATOM 965 C CA . SER A 1 120 ? -14.243 0.604 -6.625 1.00 96.69 120 SER A CA 1
ATOM 966 C C . SER A 1 120 ? -14.135 -0.913 -6.431 1.00 96.69 120 SER A C 1
ATOM 968 O O . SER A 1 120 ? -15.154 -1.593 -6.454 1.00 96.69 120 SER A O 1
ATOM 970 N N . ILE A 1 121 ? -12.927 -1.436 -6.175 1.00 97.44 121 ILE A N 1
ATOM 971 C CA . ILE A 1 121 ? -12.702 -2.864 -5.899 1.00 97.44 121 ILE A CA 1
ATOM 972 C C . ILE A 1 121 ? -13.036 -3.278 -4.463 1.00 97.44 121 ILE A C 1
ATOM 974 O O . ILE A 1 121 ? -12.898 -4.458 -4.137 1.00 97.44 121 ILE A O 1
ATOM 978 N N . LEU A 1 122 ? -13.360 -2.328 -3.576 1.00 97.50 122 LEU A N 1
ATOM 979 C CA . LEU A 1 122 ? -13.683 -2.626 -2.182 1.00 97.50 122 LEU A CA 1
ATOM 980 C C . LEU A 1 122 ? -15.028 -3.356 -2.120 1.00 97.50 122 LEU A C 1
ATOM 982 O O . LEU A 1 122 ? -16.050 -2.840 -2.562 1.00 97.50 122 LEU A O 1
ATOM 986 N N . THR A 1 123 ? -15.028 -4.554 -1.544 1.00 97.19 123 THR A N 1
ATOM 987 C CA . THR A 1 123 ? -16.221 -5.406 -1.434 1.00 97.19 123 THR A CA 1
ATOM 988 C C . THR A 1 123 ? -16.854 -5.334 -0.054 1.00 97.19 123 THR A C 1
ATOM 990 O O . THR A 1 123 ? -18.065 -5.502 0.077 1.00 97.19 123 THR A O 1
ATOM 993 N N . THR A 1 124 ? -16.057 -5.061 0.981 1.00 93.81 124 THR A N 1
ATOM 994 C CA . THR A 1 124 ? -16.541 -4.886 2.351 1.00 93.81 124 THR A CA 1
ATOM 995 C C . THR A 1 124 ? -15.743 -3.815 3.085 1.00 93.81 124 THR A C 1
ATOM 997 O O . THR A 1 124 ? -14.551 -3.615 2.847 1.00 93.81 124 THR A O 1
ATOM 1000 N N . LYS A 1 125 ? -16.420 -3.135 4.011 1.00 92.50 125 LYS A N 1
ATOM 1001 C CA . LYS A 1 125 ? -15.828 -2.239 5.003 1.00 92.50 125 LYS A CA 1
ATOM 1002 C C . LYS A 1 125 ? -16.553 -2.478 6.323 1.00 92.50 125 LYS A C 1
ATOM 1004 O O . LYS A 1 125 ? -17.721 -2.123 6.449 1.00 92.50 125 LYS A O 1
ATOM 1009 N N . GLN A 1 126 ? -15.869 -3.089 7.280 1.00 94.38 126 GLN A N 1
ATOM 1010 C CA . GLN A 1 126 ? -16.394 -3.385 8.609 1.00 94.38 126 GLN A CA 1
ATOM 1011 C C . GLN A 1 126 ? -15.647 -2.538 9.635 1.00 94.38 126 GLN A C 1
ATOM 1013 O O . GLN A 1 126 ? -14.418 -2.560 9.667 1.00 94.38 126 GLN A O 1
ATOM 1018 N N . LEU A 1 127 ? -16.377 -1.785 10.458 1.00 95.44 127 LEU A N 1
ATOM 1019 C CA . LEU A 1 127 ? -15.805 -1.160 11.649 1.00 95.44 127 LEU A CA 1
ATOM 1020 C C . LEU A 1 127 ? -15.471 -2.276 12.646 1.00 95.44 127 LEU A C 1
ATOM 1022 O O . LEU A 1 127 ? -16.341 -3.069 12.991 1.00 95.44 127 LEU A O 1
ATOM 1026 N N . VAL A 1 128 ? -14.208 -2.357 13.054 1.00 94.50 128 VAL A N 1
ATOM 1027 C CA . VAL A 1 128 ? -13.687 -3.388 13.966 1.00 94.50 128 VAL A CA 1
ATOM 1028 C C . VAL A 1 128 ? -13.462 -2.818 15.354 1.00 94.50 128 VAL A C 1
ATOM 1030 O O . VAL A 1 128 ? -13.687 -3.508 16.341 1.00 94.50 128 VAL A O 1
ATOM 1033 N N . ALA A 1 129 ? -13.031 -1.563 15.446 1.00 93.94 129 ALA A N 1
ATOM 1034 C CA . ALA A 1 129 ? -12.893 -0.890 16.724 1.00 93.94 129 ALA A CA 1
ATOM 1035 C C . ALA A 1 129 ? -13.118 0.613 16.581 1.00 93.94 129 ALA A C 1
ATOM 1037 O O . ALA A 1 129 ? -12.806 1.189 15.536 1.00 93.94 129 ALA A O 1
ATOM 1038 N N . GLU A 1 130 ? -13.625 1.237 17.636 1.00 95.69 130 GLU A N 1
ATOM 1039 C CA . GLU A 1 130 ? -13.781 2.686 17.743 1.00 95.69 130 GLU A CA 1
ATOM 1040 C C . GLU A 1 130 ? -13.343 3.160 19.131 1.00 95.69 130 GLU A C 1
ATOM 1042 O O . GLU A 1 130 ? -13.662 2.530 20.139 1.00 95.69 130 GLU A O 1
ATOM 1047 N N . LEU A 1 131 ? -12.606 4.267 19.188 1.00 93.06 131 LEU A N 1
ATOM 1048 C CA . LEU A 1 131 ? -12.223 4.913 20.435 1.00 93.06 131 LEU A CA 1
ATOM 1049 C C . LEU A 1 131 ? -13.408 5.731 20.967 1.00 93.06 131 LEU A C 1
ATOM 1051 O O . LEU A 1 131 ? -13.818 6.717 20.351 1.00 93.06 131 LEU A O 1
ATOM 1055 N N . LYS A 1 132 ? -13.947 5.317 22.113 1.00 94.19 132 LYS A N 1
ATOM 1056 C CA . LYS A 1 132 ? -14.976 6.027 22.886 1.00 94.19 132 LYS A CA 1
ATOM 1057 C C . LYS A 1 132 ? -14.338 6.741 24.083 1.00 94.19 132 LYS A C 1
ATOM 1059 O O . LYS A 1 132 ? -13.144 6.595 24.335 1.00 94.19 132 LYS A O 1
ATOM 1064 N N . GLU A 1 133 ? -15.144 7.488 24.839 1.00 92.31 133 GLU A N 1
ATOM 1065 C CA . GLU A 1 133 ? -14.697 8.200 26.050 1.00 92.31 133 GLU A CA 1
ATOM 1066 C C . GLU A 1 133 ? -14.021 7.263 27.070 1.00 92.31 133 GLU A C 1
ATOM 1068 O O . GLU A 1 133 ? -12.986 7.615 27.630 1.00 92.31 133 GLU A O 1
ATOM 1073 N N . ASP A 1 134 ? -14.549 6.045 27.236 1.00 92.38 134 ASP A N 1
ATOM 1074 C CA . ASP A 1 134 ? -14.045 5.041 28.188 1.00 92.38 134 ASP A CA 1
ATOM 1075 C C . ASP A 1 134 ? -12.980 4.093 27.591 1.00 92.38 134 ASP A C 1
ATOM 1077 O O . ASP A 1 134 ? -12.583 3.112 28.225 1.00 92.38 134 ASP A O 1
ATOM 1081 N N . GLY A 1 135 ? -12.510 4.362 26.366 1.00 91.88 135 GLY A N 1
ATOM 1082 C CA . GLY A 1 135 ? -11.515 3.555 25.655 1.00 91.88 135 GLY A CA 1
ATOM 1083 C C . GLY A 1 135 ? -12.049 2.856 24.401 1.00 91.88 135 GLY A C 1
ATOM 1084 O O . GLY A 1 135 ? -13.092 3.211 23.855 1.00 91.88 135 GLY A O 1
ATOM 1085 N N . TRP A 1 136 ? -11.289 1.880 23.896 1.00 92.69 136 TRP A N 1
ATOM 1086 C CA . TRP A 1 136 ? -11.613 1.174 22.653 1.00 92.69 136 TRP A CA 1
ATOM 1087 C C . TRP A 1 136 ? -12.784 0.203 22.827 1.00 92.69 136 TRP A C 1
ATOM 1089 O O . TRP A 1 136 ? -12.701 -0.763 23.587 1.00 92.69 136 TRP A O 1
ATOM 1099 N N . GLU A 1 137 ? -13.843 0.409 22.050 1.00 95.88 137 GLU A N 1
ATOM 1100 C CA . GLU A 1 137 ? -14.917 -0.560 21.858 1.00 95.88 137 GLU A CA 1
ATOM 1101 C C . GLU A 1 137 ? -14.591 -1.442 20.645 1.00 95.88 137 GLU A C 1
ATOM 1103 O O . GLU A 1 137 ? -14.261 -0.928 19.576 1.00 95.88 137 GLU A O 1
ATOM 1108 N N . ILE A 1 138 ? -14.658 -2.770 20.804 1.00 94.31 138 ILE A N 1
ATOM 1109 C CA . ILE A 1 138 ? -14.327 -3.745 19.753 1.00 94.31 138 ILE A CA 1
ATOM 1110 C C . ILE A 1 138 ? -15.606 -4.414 19.247 1.00 94.31 138 ILE A C 1
ATOM 1112 O O . ILE A 1 138 ? -16.332 -5.055 20.010 1.00 94.31 138 ILE A O 1
ATOM 1116 N N . TYR A 1 139 ? -15.829 -4.329 17.941 1.00 92.69 139 TYR A N 1
ATOM 1117 C CA . TYR A 1 139 ? -16.963 -4.915 17.238 1.00 92.69 139 TYR A CA 1
ATOM 1118 C C . TYR A 1 139 ? -16.559 -6.255 16.604 1.00 92.69 139 TYR A C 1
ATOM 1120 O O . TYR A 1 139 ? -15.457 -6.399 16.069 1.00 92.69 139 TYR A O 1
ATOM 1128 N N . ARG A 1 140 ? -17.443 -7.255 16.696 1.00 76.56 140 ARG A N 1
ATOM 1129 C CA . ARG A 1 140 ? -17.258 -8.597 16.117 1.00 76.56 140 ARG A CA 1
ATOM 1130 C C . ARG A 1 140 ? -17.998 -8.729 14.795 1.00 76.56 140 ARG A C 1
ATOM 1132 O O . ARG A 1 140 ? -19.151 -8.252 14.739 1.00 76.56 140 ARG A O 1
#